Protein AF-A0A2V7RR80-F1 (afdb_monomer_lite)

Foldseek 3Di:
DPPPDDPDDDDDDDDDDDVVVLVVLCVVVVHPDSVRSVVVVVVVVVVVVVVVVVVVVVVVVDDDDDPPPPDD

Secondary structure (DSSP, 8-state):
------------------HHHHHHHHHHHT-SSHHHHHHHHHHHHHHHHHHHHHHHHHHHH-----TT----

pLDDT: mean 86.44, std 15.47, range [36.91, 98.0]

Structure (mmCIF, N/CA/C/O backbone):
data_AF-A0A2V7RR80-F1
#
_entry.id   AF-A0A2V7RR80-F1
#
loop_
_atom_site.group_PDB
_atom_site.id
_atom_site.type_symbol
_atom_site.label_atom_id
_atom_site.label_alt_id
_atom_site.label_comp_id
_atom_site.label_asym_id
_atom_site.label_entity_id
_atom_site.label_seq_id
_atom_site.pdbx_PDB_ins_code
_atom_site.Cartn_x
_atom_site.Cartn_y
_atom_site.Cartn_z
_atom_site.occupancy
_atom_site.B_iso_or_equiv
_atom_site.auth_seq_id
_atom_site.auth_comp_id
_atom_site.auth_asym_id
_atom_site.auth_atom_id
_atom_site.pdbx_PDB_model_num
ATOM 1 N N . MET A 1 1 ? -1.822 11.304 -18.155 1.00 36.91 1 MET A N 1
ATOM 2 C CA . MET A 1 1 ? -3.151 11.543 -17.553 1.00 36.91 1 MET A CA 1
ATOM 3 C C . MET A 1 1 ? -3.381 10.477 -16.496 1.00 36.91 1 MET A C 1
ATOM 5 O O . MET A 1 1 ? -3.567 9.326 -16.866 1.00 36.91 1 MET A O 1
ATOM 9 N N . ALA A 1 2 ? -3.315 10.814 -15.206 1.00 44.06 2 ALA A N 1
ATOM 10 C CA . ALA A 1 2 ? -3.773 9.891 -14.169 1.00 44.06 2 ALA A CA 1
ATOM 11 C C . ALA A 1 2 ? -5.281 9.697 -14.372 1.00 44.06 2 ALA A C 1
ATOM 13 O O . ALA A 1 2 ? -6.042 10.666 -14.296 1.00 44.06 2 ALA A O 1
ATOM 14 N N . ARG A 1 3 ? -5.715 8.484 -14.733 1.00 52.22 3 ARG A N 1
ATOM 15 C CA . ARG A 1 3 ? -7.144 8.173 -14.830 1.00 52.22 3 ARG A CA 1
ATOM 16 C C . ARG A 1 3 ? -7.759 8.470 -13.463 1.00 52.22 3 ARG A C 1
ATOM 18 O O . ARG A 1 3 ? -7.394 7.834 -12.479 1.00 52.22 3 ARG A O 1
ATOM 25 N N . ARG A 1 4 ? -8.689 9.431 -13.393 1.00 51.59 4 ARG A N 1
ATOM 26 C CA . ARG A 1 4 ? -9.599 9.536 -12.247 1.00 51.59 4 ARG A CA 1
ATOM 27 C C . ARG A 1 4 ? -10.286 8.182 -12.134 1.00 51.59 4 ARG A C 1
ATOM 29 O O . ARG A 1 4 ? -11.007 7.792 -13.053 1.00 51.59 4 ARG A O 1
ATOM 36 N N . ARG A 1 5 ? -10.008 7.449 -11.055 1.00 61.16 5 ARG A N 1
ATOM 37 C CA . ARG A 1 5 ? -10.690 6.185 -10.791 1.00 61.16 5 ARG A CA 1
ATOM 38 C C . ARG A 1 5 ? -12.192 6.489 -10.719 1.00 61.16 5 ARG A C 1
ATOM 40 O O . ARG A 1 5 ? -12.560 7.426 -10.004 1.00 61.16 5 ARG A O 1
ATOM 47 N N . PRO A 1 6 ? -13.045 5.802 -11.502 1.00 55.62 6 PRO A N 1
ATOM 48 C CA . PRO A 1 6 ? -14.489 5.983 -11.404 1.00 55.62 6 PRO A CA 1
ATOM 49 C C . PRO A 1 6 ? -14.878 5.794 -9.938 1.00 55.62 6 PRO A C 1
ATOM 51 O O . PRO A 1 6 ? -14.340 4.891 -9.298 1.00 55.62 6 PRO A O 1
ATOM 54 N N . GLY A 1 7 ? -15.728 6.683 -9.406 1.00 56.31 7 GLY A N 1
ATOM 55 C CA . GLY A 1 7 ? -16.067 6.721 -7.980 1.00 56.31 7 GLY A CA 1
ATOM 56 C C . GLY A 1 7 ? -16.326 5.310 -7.466 1.00 56.31 7 GLY A C 1
ATOM 57 O O . GLY A 1 7 ? -17.260 4.649 -7.926 1.00 56.31 7 GLY A O 1
ATOM 58 N N . SER A 1 8 ? -15.433 4.816 -6.607 1.00 66.31 8 SER A N 1
ATOM 59 C CA . SER A 1 8 ? -15.464 3.424 -6.186 1.00 66.31 8 SER A CA 1
ATOM 60 C C . SER A 1 8 ? -16.773 3.187 -5.443 1.00 66.31 8 SER A C 1
ATOM 62 O O . SER A 1 8 ? -17.105 3.855 -4.461 1.00 66.31 8 SER A O 1
ATOM 64 N N . ARG A 1 9 ? -17.583 2.254 -5.951 1.00 82.06 9 ARG A N 1
ATOM 65 C CA . ARG A 1 9 ? -18.789 1.833 -5.245 1.00 82.06 9 ARG A CA 1
ATOM 66 C C . ARG A 1 9 ? -18.343 1.019 -4.038 1.00 82.06 9 ARG A C 1
ATOM 68 O O . ARG A 1 9 ? -17.968 -0.141 -4.183 1.00 82.06 9 ARG A O 1
ATOM 75 N N . TRP A 1 10 ? -18.405 1.623 -2.857 1.00 82.12 10 TRP A N 1
ATOM 76 C CA . TRP A 1 10 ? -18.130 0.932 -1.604 1.00 82.12 10 TRP A CA 1
ATOM 77 C C . TRP A 1 10 ? -19.103 -0.232 -1.412 1.00 82.12 10 TRP A C 1
ATOM 79 O O . TRP A 1 10 ? -20.323 -0.055 -1.397 1.00 82.12 10 TRP A O 1
ATOM 89 N N . VAL A 1 11 ? -18.556 -1.436 -1.255 1.00 88.56 11 VAL A N 1
ATOM 90 C CA . VAL A 1 11 ? -19.315 -2.645 -0.928 1.00 88.56 11 VAL A CA 1
ATOM 91 C C . VAL A 1 11 ? -18.806 -3.162 0.405 1.00 88.56 11 VAL A C 1
ATOM 93 O O . VAL A 1 11 ? -17.623 -3.464 0.539 1.00 88.56 11 VAL A O 1
ATOM 96 N N . ARG A 1 12 ? -19.699 -3.294 1.389 1.00 90.19 12 ARG A N 1
ATOM 97 C CA . ARG A 1 12 ? -19.342 -3.884 2.683 1.00 90.19 12 ARG A CA 1
ATOM 98 C C . ARG A 1 12 ? -18.975 -5.354 2.502 1.00 90.19 12 ARG A C 1
ATOM 100 O O . ARG A 1 12 ? -19.676 -6.093 1.809 1.00 90.19 12 ARG A O 1
ATOM 107 N N . LYS A 1 13 ? -17.883 -5.768 3.137 1.00 87.50 13 LYS A N 1
ATOM 108 C CA . LYS A 1 13 ? -17.403 -7.149 3.167 1.00 87.50 13 LYS A CA 1
ATOM 109 C C . LYS A 1 13 ? -17.251 -7.567 4.624 1.00 87.50 13 LYS A C 1
ATOM 111 O O . LYS A 1 13 ? -16.683 -6.816 5.407 1.00 87.50 13 LYS A O 1
ATOM 116 N N . ASN A 1 14 ? -17.746 -8.753 4.961 1.00 91.94 14 ASN A N 1
ATOM 117 C CA . ASN A 1 14 ? -17.469 -9.400 6.240 1.00 91.94 14 ASN A CA 1
ATOM 118 C C . ASN A 1 14 ? -16.423 -10.484 5.974 1.00 91.94 14 ASN A C 1
ATOM 120 O O . ASN A 1 14 ? -16.685 -11.398 5.194 1.00 91.94 14 ASN A O 1
ATOM 124 N N . MET A 1 15 ? -15.240 -10.361 6.572 1.00 86.94 15 MET A N 1
ATOM 125 C CA . MET A 1 15 ? -14.146 -11.319 6.409 1.00 86.94 15 MET A CA 1
ATOM 126 C C . MET A 1 15 ? -13.414 -11.521 7.733 1.00 86.94 15 MET A C 1
ATOM 128 O O . MET A 1 15 ? -13.282 -10.585 8.518 1.00 86.94 15 MET A O 1
ATOM 132 N N . ALA A 1 16 ? -12.934 -12.740 7.967 1.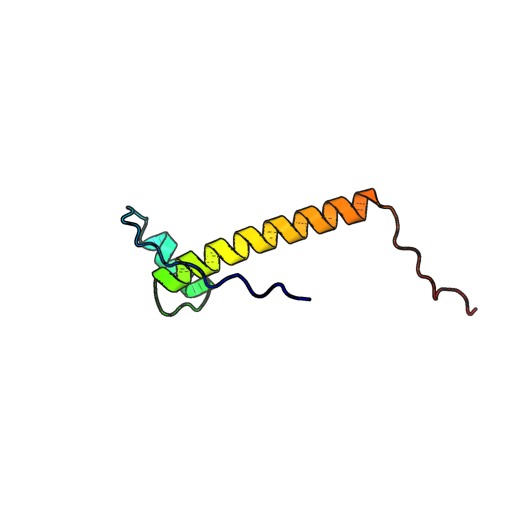00 94.12 16 ALA A N 1
ATOM 133 C CA . ALA A 1 16 ? -11.995 -13.008 9.047 1.00 94.12 16 ALA A CA 1
ATOM 134 C C . ALA A 1 16 ? -10.584 -12.622 8.582 1.00 94.12 16 ALA A C 1
ATOM 136 O O . ALA A 1 16 ? -10.146 -13.041 7.510 1.00 94.12 16 ALA A O 1
ATOM 137 N N . MET A 1 17 ? -9.876 -11.830 9.384 1.00 92.62 17 MET A N 1
ATOM 138 C CA . MET A 1 17 ? -8.508 -11.395 9.107 1.00 92.62 17 MET A CA 1
ATOM 139 C C . MET A 1 17 ? -7.653 -11.486 10.364 1.00 92.62 17 MET A C 1
ATOM 141 O O . MET A 1 17 ? -8.137 -11.356 11.485 1.00 92.62 17 MET A O 1
ATOM 145 N N . ASP A 1 18 ? -6.357 -11.696 10.158 1.00 97.12 18 ASP A N 1
ATOM 146 C CA . ASP A 1 18 ? -5.373 -11.634 11.230 1.00 97.12 18 ASP A CA 1
ATOM 147 C C . ASP A 1 18 ? -5.150 -10.173 11.645 1.00 97.12 18 ASP A C 1
ATOM 149 O O . ASP A 1 18 ? -4.607 -9.373 10.875 1.00 97.12 18 ASP A O 1
ATOM 153 N N . GLN A 1 19 ? -5.539 -9.841 12.877 1.00 97.06 19 GLN A N 1
ATOM 154 C CA . GLN A 1 19 ? -5.402 -8.498 13.438 1.00 97.06 19 GLN A CA 1
ATOM 155 C C . GLN A 1 19 ? -3.954 -7.999 13.414 1.00 97.06 19 GLN A C 1
ATOM 157 O O . GLN A 1 19 ? -3.715 -6.811 13.216 1.00 97.06 19 GLN A O 1
ATOM 162 N N . ARG A 1 20 ? -2.967 -8.891 13.569 1.00 97.88 20 ARG A N 1
ATOM 163 C CA . ARG A 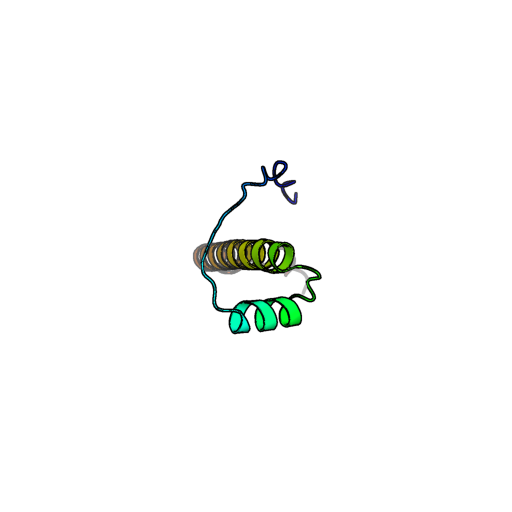1 20 ? -1.550 -8.498 13.566 1.00 97.88 20 ARG A CA 1
ATOM 164 C C . ARG A 1 20 ? -1.132 -7.965 12.202 1.00 97.88 20 ARG A C 1
ATOM 166 O O . ARG A 1 20 ? -0.408 -6.977 12.127 1.00 97.88 20 ARG A O 1
ATOM 173 N N . LYS A 1 21 ? -1.629 -8.578 11.123 1.00 96.94 21 LYS A N 1
ATOM 174 C CA . LYS A 1 21 ? -1.374 -8.114 9.753 1.00 96.94 21 LYS A CA 1
ATOM 175 C C . LYS A 1 21 ? -2.028 -6.761 9.493 1.00 96.94 21 LYS A C 1
ATOM 177 O O . LYS A 1 21 ? -1.406 -5.918 8.858 1.00 96.94 21 LYS A O 1
ATOM 182 N N . LEU A 1 22 ? -3.241 -6.542 10.009 1.00 96.88 22 LEU A N 1
ATOM 183 C CA . LEU A 1 22 ? -3.918 -5.245 9.910 1.00 96.88 22 LEU A CA 1
ATOM 184 C C . LEU A 1 22 ? -3.152 -4.150 10.642 1.00 96.88 22 LEU A C 1
ATOM 186 O O . LEU A 1 22 ? -2.920 -3.098 10.059 1.00 96.88 22 LEU A O 1
ATOM 190 N N . THR A 1 23 ? -2.712 -4.404 11.876 1.00 97.88 23 THR A N 1
ATOM 191 C CA . THR A 1 23 ? -1.927 -3.434 12.647 1.00 97.88 23 THR A CA 1
ATOM 192 C C . THR A 1 23 ? -0.632 -3.067 11.926 1.00 97.88 23 THR A C 1
ATOM 194 O O . THR A 1 23 ? -0.377 -1.885 11.714 1.00 97.88 23 THR A O 1
ATOM 197 N N . LEU A 1 24 ? 0.134 -4.060 11.460 1.00 98.00 24 LEU A N 1
ATOM 198 C CA . LEU A 1 24 ? 1.379 -3.817 10.724 1.00 98.00 24 LEU A CA 1
ATOM 199 C C . LEU A 1 24 ? 1.145 -3.029 9.432 1.00 98.00 24 LEU A C 1
ATOM 201 O O . LEU A 1 24 ? 1.858 -2.069 9.153 1.00 98.00 24 LEU A O 1
ATOM 205 N N . ALA A 1 25 ? 0.134 -3.409 8.648 1.00 97.56 25 ALA A N 1
ATOM 206 C CA . ALA A 1 25 ? -0.200 -2.694 7.422 1.00 97.56 25 ALA A CA 1
ATOM 207 C C . ALA A 1 25 ? -0.658 -1.258 7.717 1.00 97.56 25 ALA A C 1
ATOM 209 O O . ALA A 1 25 ? -0.303 -0.338 6.985 1.00 97.56 25 ALA A O 1
ATOM 210 N N . LYS A 1 26 ? -1.411 -1.046 8.800 1.00 97.94 26 LYS A N 1
ATOM 211 C CA . LYS A 1 26 ? -1.891 0.274 9.211 1.00 97.94 26 LYS A CA 1
ATOM 212 C C . LYS A 1 26 ? -0.739 1.197 9.595 1.00 97.94 26 LYS A C 1
ATOM 214 O O . LYS A 1 26 ? -0.728 2.343 9.157 1.00 97.94 26 LYS A O 1
ATOM 219 N N . GLU A 1 27 ? 0.223 0.694 10.368 1.00 97.81 27 GLU A N 1
ATOM 220 C CA . GLU A 1 27 ? 1.441 1.420 10.742 1.00 97.81 27 GLU A CA 1
ATOM 221 C C . GLU A 1 27 ? 2.298 1.739 9.515 1.00 97.81 27 GLU A C 1
ATOM 223 O O . GLU A 1 27 ? 2.668 2.892 9.309 1.00 97.81 27 GLU A O 1
ATOM 228 N N . PHE A 1 28 ? 2.547 0.742 8.661 1.00 97.69 28 PHE A N 1
ATOM 229 C CA . PHE A 1 28 ? 3.347 0.908 7.448 1.00 97.69 28 PHE A CA 1
ATOM 230 C C . PHE A 1 28 ? 2.743 1.930 6.477 1.00 97.69 28 PHE A C 1
ATOM 232 O O . PHE A 1 28 ? 3.464 2.726 5.880 1.00 97.69 28 PHE A O 1
ATOM 239 N N . LEU A 1 29 ? 1.417 1.920 6.325 1.00 96.62 29 LEU A N 1
ATOM 240 C CA . LEU A 1 29 ? 0.700 2.813 5.414 1.00 96.62 29 LEU A CA 1
ATOM 241 C C . LEU A 1 29 ? 0.315 4.156 6.055 1.00 96.62 29 LEU A C 1
ATOM 243 O O . LEU A 1 29 ? -0.223 5.015 5.361 1.00 96.62 29 LEU A O 1
ATOM 247 N N . GLY A 1 30 ? 0.538 4.347 7.362 1.00 96.81 30 GLY A N 1
ATOM 248 C CA . GLY A 1 30 ? 0.096 5.545 8.087 1.00 96.81 30 GLY A CA 1
ATOM 249 C C . GLY A 1 30 ? -1.425 5.758 8.058 1.00 96.81 30 GLY A C 1
ATOM 250 O O . GLY A 1 30 ? -1.900 6.893 8.112 1.00 96.81 30 GLY A O 1
ATOM 251 N N . ALA A 1 31 ? -2.201 4.679 7.932 1.00 96.81 31 ALA A N 1
ATOM 252 C CA . ALA A 1 31 ? -3.649 4.738 7.752 1.00 96.81 31 ALA A CA 1
ATOM 253 C C . ALA A 1 31 ? -4.385 4.968 9.085 1.00 96.81 31 ALA A C 1
ATOM 255 O O . ALA A 1 31 ? -3.985 4.489 10.147 1.00 96.81 31 ALA A O 1
ATOM 256 N N . ARG A 1 32 ? -5.526 5.663 9.049 1.00 95.12 32 ARG A N 1
ATOM 257 C CA . ARG A 1 32 ? -6.325 5.999 10.241 1.00 95.12 32 ARG A CA 1
ATOM 258 C C . ARG A 1 32 ? -7.291 4.883 10.616 1.00 95.12 32 ARG A C 1
ATOM 260 O O . ARG A 1 32 ? -7.543 4.657 11.802 1.00 95.12 32 ARG A O 1
ATOM 267 N N . THR A 1 33 ? -7.800 4.145 9.631 1.00 95.69 33 THR A N 1
ATOM 268 C CA . THR A 1 33 ? -8.780 3.060 9.828 1.00 95.69 33 THR A CA 1
ATOM 269 C C . THR A 1 33 ? -8.359 1.774 9.127 1.00 95.69 33 THR A C 1
ATOM 271 O O . THR A 1 33 ? -7.628 1.827 8.146 1.00 95.69 33 THR A O 1
ATOM 274 N N . GLU A 1 34 ? -8.855 0.626 9.595 1.00 95.00 34 GLU A N 1
ATOM 275 C CA . GLU A 1 34 ? -8.596 -0.670 8.947 1.00 95.00 34 GLU A CA 1
ATOM 276 C C . GLU A 1 34 ? -9.146 -0.717 7.517 1.00 95.00 34 GLU A C 1
ATOM 278 O O . GLU A 1 34 ? -8.491 -1.243 6.625 1.00 95.00 34 GLU A O 1
ATOM 283 N N . THR A 1 35 ? -10.308 -0.103 7.267 1.00 93.88 35 THR A N 1
ATOM 284 C CA . THR A 1 35 ? -10.861 0.028 5.912 1.00 93.88 35 THR A CA 1
ATOM 285 C C . THR A 1 35 ? -9.912 0.793 4.991 1.00 93.88 35 THR A C 1
ATOM 287 O O . THR A 1 35 ? -9.637 0.333 3.890 1.00 93.88 35 THR A O 1
ATOM 290 N N . GLU A 1 36 ? -9.381 1.931 5.446 1.00 94.62 36 GLU A N 1
ATOM 291 C CA . GLU A 1 36 ? -8.393 2.725 4.698 1.00 94.62 36 GLU A CA 1
ATOM 292 C C . GLU A 1 36 ? -7.090 1.946 4.492 1.00 94.62 36 GLU A C 1
ATOM 294 O O . GLU A 1 36 ? -6.504 2.014 3.415 1.00 94.62 36 GLU A O 1
ATOM 299 N N . THR A 1 37 ? -6.663 1.159 5.486 1.00 96.81 37 THR A N 1
ATOM 300 C CA . THR A 1 37 ? -5.507 0.261 5.366 1.00 96.81 37 THR A CA 1
ATOM 301 C C . THR A 1 37 ? -5.711 -0.759 4.251 1.00 96.81 37 THR A C 1
ATOM 303 O O . THR A 1 37 ? -4.846 -0.898 3.392 1.00 96.81 37 THR A O 1
ATOM 306 N N . VAL A 1 38 ? -6.845 -1.463 4.247 1.00 94.81 38 VAL A N 1
ATOM 307 C CA . VAL A 1 38 ? -7.136 -2.504 3.253 1.00 94.81 38 VAL A CA 1
ATOM 308 C C . VAL A 1 38 ? -7.292 -1.900 1.858 1.00 94.81 38 VAL A C 1
ATOM 310 O O . VAL A 1 38 ? -6.705 -2.418 0.913 1.00 94.81 38 VAL A O 1
ATOM 313 N N . ASP A 1 39 ? -8.023 -0.793 1.728 1.00 94.38 39 ASP A N 1
ATOM 314 C CA . ASP A 1 39 ? -8.228 -0.104 0.448 1.00 94.38 39 ASP A CA 1
ATOM 315 C C . ASP A 1 39 ? -6.892 0.375 -0.149 1.00 94.38 39 ASP A C 1
ATOM 317 O O . ASP A 1 39 ? -6.536 0.017 -1.272 1.00 94.38 39 ASP A O 1
ATOM 321 N N . THR A 1 40 ? -6.075 1.062 0.657 1.00 95.50 40 THR A N 1
ATOM 322 C CA . THR A 1 40 ? -4.758 1.566 0.232 1.00 95.50 40 THR A CA 1
ATOM 323 C C . THR A 1 40 ? -3.783 0.430 -0.087 1.00 95.50 40 THR A C 1
ATOM 325 O O . THR A 1 40 ? -3.015 0.519 -1.045 1.00 95.50 40 THR A O 1
ATOM 328 N N . ALA A 1 41 ? -3.797 -0.659 0.688 1.00 96.62 41 ALA A N 1
ATOM 329 C CA . ALA A 1 41 ? -2.939 -1.813 0.426 1.00 96.62 41 ALA A CA 1
ATOM 330 C C . ALA A 1 41 ? -3.269 -2.472 -0.922 1.00 96.62 41 ALA A C 1
ATOM 332 O O . ALA A 1 41 ? -2.362 -2.812 -1.683 1.00 96.62 41 ALA A O 1
ATOM 333 N N . LEU A 1 42 ? -4.559 -2.631 -1.235 1.00 95.31 42 LEU A N 1
ATOM 334 C CA . LEU A 1 42 ? -5.004 -3.193 -2.512 1.00 95.31 42 LEU A CA 1
ATOM 335 C C 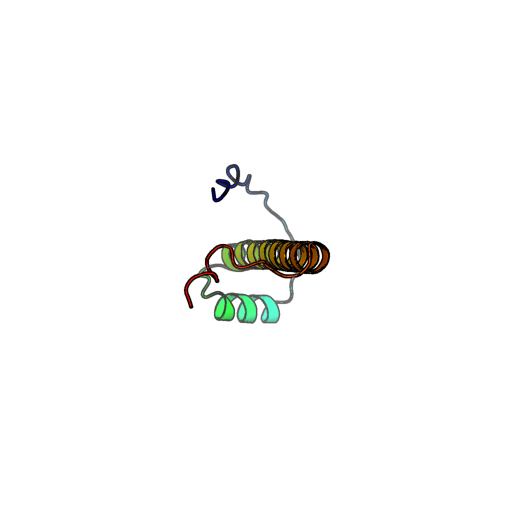. LEU A 1 42 ? -4.634 -2.283 -3.686 1.00 95.31 42 LEU A C 1
ATOM 337 O O . LEU A 1 42 ? -4.207 -2.769 -4.734 1.00 95.31 42 LEU A O 1
ATOM 341 N N . ASP A 1 43 ? -4.724 -0.971 -3.492 1.00 95.50 43 ASP A N 1
ATOM 342 C CA . ASP A 1 43 ? -4.289 0.009 -4.478 1.00 95.50 43 ASP A CA 1
ATOM 343 C C . ASP A 1 43 ? -2.793 -0.053 -4.771 1.00 95.50 43 ASP A C 1
ATOM 345 O O . ASP A 1 43 ? -2.388 -0.003 -5.935 1.00 95.50 43 ASP A O 1
ATOM 349 N N . LEU A 1 44 ? -1.976 -0.182 -3.726 1.00 96.75 44 LEU A N 1
ATOM 350 C CA . LEU A 1 44 ? -0.529 -0.282 -3.855 1.00 96.75 44 LEU A CA 1
ATOM 351 C C . LEU A 1 44 ? -0.123 -1.566 -4.586 1.00 96.75 44 LEU A C 1
ATOM 353 O O . LEU A 1 44 ? 0.745 -1.519 -5.455 1.00 96.75 44 LEU A O 1
ATOM 357 N N . LEU A 1 45 ? -0.786 -2.690 -4.296 1.00 96.94 45 LEU A N 1
ATOM 358 C CA . LEU A 1 45 ? -0.558 -3.952 -5.006 1.00 96.94 45 LEU A CA 1
ATOM 359 C C . LEU A 1 45 ? -0.930 -3.855 -6.491 1.00 96.94 45 LEU A C 1
ATOM 361 O O . LEU A 1 45 ? -0.177 -4.329 -7.343 1.00 96.94 45 LEU A O 1
ATOM 365 N N . ALA A 1 46 ? -2.057 -3.217 -6.819 1.00 95.94 46 ALA A N 1
ATOM 366 C CA . ALA A 1 46 ? -2.452 -2.994 -8.209 1.00 95.94 46 ALA A CA 1
ATOM 367 C C . ALA A 1 46 ? -1.436 -2.109 -8.947 1.00 95.94 46 ALA A C 1
ATOM 369 O O . ALA A 1 46 ? -1.003 -2.445 -10.048 1.00 95.94 46 ALA A O 1
ATOM 370 N N . PHE A 1 47 ? -0.998 -1.017 -8.31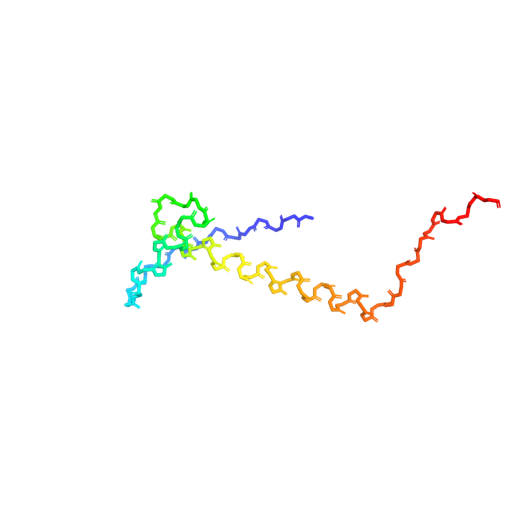5 1.00 95.62 47 PHE A N 1
ATOM 371 C CA . PHE A 1 47 ? 0.029 -0.140 -8.871 1.00 95.62 47 PHE A CA 1
ATOM 372 C C . PHE A 1 47 ? 1.362 -0.871 -9.081 1.00 95.62 47 PHE A C 1
ATOM 374 O O . PHE A 1 47 ? 1.975 -0.741 -10.137 1.00 95.62 47 PHE A O 1
ATOM 381 N N . GLN A 1 48 ? 1.796 -1.680 -8.113 1.00 97.25 48 GLN A N 1
ATOM 382 C CA . GLN A 1 48 ? 3.018 -2.474 -8.222 1.00 97.25 48 GLN A CA 1
ATOM 383 C C . GLN A 1 48 ? 2.966 -3.423 -9.430 1.00 97.25 48 GLN A C 1
ATOM 385 O O . GLN A 1 48 ? 3.945 -3.523 -10.170 1.00 97.25 48 GLN A O 1
ATOM 390 N N . ALA A 1 49 ? 1.824 -4.074 -9.668 1.00 97.38 49 ALA A N 1
ATOM 391 C CA . ALA A 1 49 ? 1.633 -4.925 -10.839 1.00 97.38 49 ALA A CA 1
ATOM 392 C C . ALA A 1 49 ? 1.717 -4.134 -12.159 1.00 97.38 49 ALA A C 1
ATOM 394 O O . ALA A 1 49 ? 2.371 -4.583 -13.100 1.00 97.38 49 ALA A O 1
ATOM 395 N N . GLU A 1 50 ? 1.111 -2.942 -12.224 1.00 97.38 50 GLU A N 1
ATOM 396 C CA . GLU A 1 50 ? 1.206 -2.061 -13.397 1.00 97.38 50 GLU A CA 1
ATOM 397 C C . GLU A 1 50 ? 2.648 -1.603 -13.667 1.00 97.38 50 GLU A C 1
ATOM 399 O O . GLU A 1 50 ? 3.081 -1.587 -14.820 1.00 97.38 50 GLU A O 1
ATOM 404 N N . VAL A 1 51 ? 3.410 -1.270 -12.618 1.00 97.44 51 VAL A N 1
ATOM 405 C CA . VAL A 1 51 ? 4.823 -0.879 -12.740 1.00 97.44 51 VAL A CA 1
ATOM 406 C C . VAL A 1 51 ? 5.648 -2.018 -13.326 1.00 97.44 51 VAL A C 1
ATOM 408 O O . VAL A 1 51 ? 6.372 -1.791 -14.293 1.00 97.44 51 VAL A O 1
ATOM 411 N N . PHE A 1 52 ? 5.525 -3.235 -12.790 1.00 97.69 52 PHE A N 1
ATOM 412 C CA . PHE A 1 52 ? 6.265 -4.383 -13.320 1.00 97.69 52 PHE A CA 1
ATOM 413 C C . PHE A 1 52 ? 5.908 -4.672 -14.775 1.00 97.69 52 PHE A C 1
ATOM 415 O O . PHE A 1 52 ? 6.808 -4.791 -15.600 1.00 97.69 52 PHE A O 1
ATOM 422 N N . ALA A 1 53 ? 4.619 -4.662 -15.120 1.00 96.06 53 ALA A N 1
ATOM 423 C CA . ALA A 1 53 ? 4.192 -4.838 -16.504 1.00 96.06 53 ALA A CA 1
ATOM 424 C C . ALA A 1 53 ? 4.786 -3.765 -17.439 1.00 96.06 53 ALA A C 1
ATOM 426 O O . ALA A 1 53 ? 5.189 -4.063 -18.564 1.00 96.06 53 ALA A O 1
ATOM 427 N N . GLY A 1 54 ? 4.874 -2.515 -16.976 1.00 95.00 54 GLY A N 1
ATOM 428 C CA . GLY A 1 54 ? 5.517 -1.432 -17.719 1.00 95.00 54 GLY A CA 1
ATOM 429 C C . GLY A 1 54 ? 7.024 -1.634 -17.900 1.00 95.00 54 GLY A C 1
ATOM 430 O O . GLY A 1 54 ? 7.548 -1.373 -18.984 1.00 95.00 54 GLY A O 1
ATOM 431 N N . LEU A 1 55 ? 7.719 -2.119 -16.867 1.00 94.94 55 LEU A N 1
ATOM 432 C CA . LEU A 1 55 ? 9.148 -2.437 -16.931 1.00 94.94 55 LEU A CA 1
ATOM 433 C C . LEU A 1 55 ? 9.429 -3.602 -17.885 1.00 94.94 55 LEU A C 1
ATOM 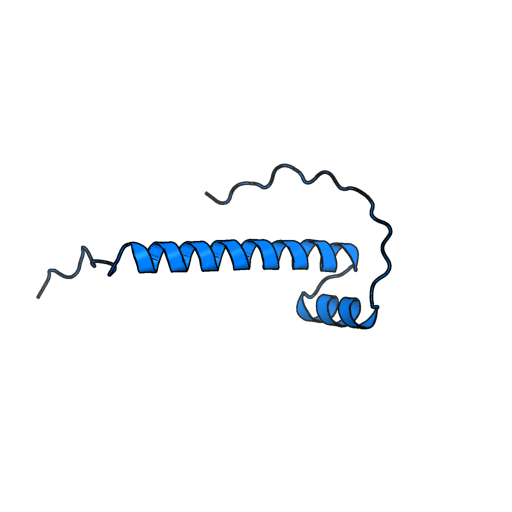435 O O . LEU A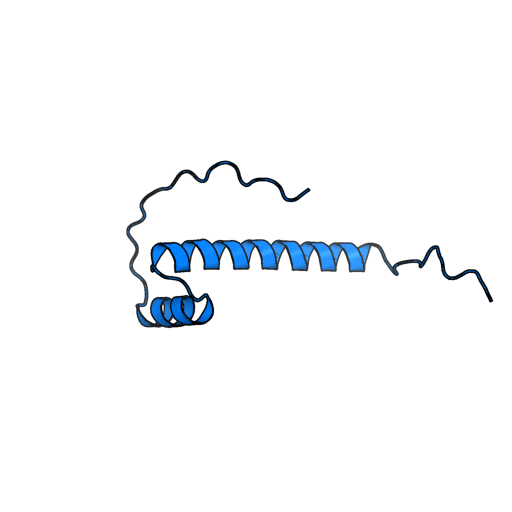 1 55 ? 10.351 -3.507 -18.694 1.00 94.94 55 LEU A O 1
ATOM 439 N N . ASP A 1 56 ? 8.606 -4.649 -17.855 1.00 95.19 56 ASP A N 1
ATOM 440 C CA . ASP A 1 56 ? 8.712 -5.783 -18.776 1.00 95.19 56 ASP A CA 1
ATOM 441 C C . ASP A 1 56 ? 8.496 -5.340 -20.229 1.00 95.19 56 ASP A C 1
ATOM 443 O O . ASP A 1 56 ? 9.262 -5.701 -21.126 1.00 95.19 56 ASP A O 1
ATOM 447 N N . ALA A 1 57 ? 7.495 -4.487 -20.468 1.00 93.94 57 ALA A N 1
ATOM 448 C CA . ALA A 1 57 ? 7.246 -3.914 -21.788 1.00 93.94 57 ALA A CA 1
ATOM 449 C C . ALA A 1 57 ? 8.417 -3.042 -22.272 1.00 93.94 57 ALA A C 1
ATOM 451 O O . ALA A 1 57 ? 8.781 -3.090 -23.449 1.00 93.94 57 ALA A O 1
ATOM 452 N N . LEU A 1 58 ? 9.032 -2.265 -21.374 1.00 92.00 58 LEU A N 1
ATOM 453 C CA . LEU A 1 58 ? 10.210 -1.460 -21.688 1.00 92.00 58 LEU A CA 1
ATOM 454 C C . LEU A 1 58 ? 11.418 -2.338 -22.037 1.00 92.00 58 LEU A C 1
ATOM 456 O O . LEU A 1 58 ? 12.098 -2.068 -23.025 1.00 92.00 58 LEU A O 1
ATOM 460 N N . ALA A 1 59 ? 11.661 -3.403 -21.270 1.00 90.31 59 ALA A N 1
ATOM 461 C CA . ALA A 1 59 ? 12.724 -4.362 -21.555 1.00 90.31 59 ALA A CA 1
ATOM 462 C C . ALA A 1 59 ? 12.526 -5.035 -22.924 1.00 90.31 59 ALA A C 1
ATOM 464 O O . ALA A 1 59 ? 13.479 -5.165 -23.694 1.00 90.31 59 ALA A O 1
ATOM 465 N N . ALA A 1 60 ? 11.283 -5.389 -23.266 1.00 91.62 60 ALA A N 1
ATOM 466 C CA . ALA A 1 60 ? 10.936 -5.968 -24.562 1.00 91.62 60 ALA A CA 1
ATOM 467 C C . ALA A 1 60 ? 11.097 -4.984 -25.739 1.00 91.62 60 ALA A C 1
ATOM 469 O O . ALA A 1 60 ? 11.409 -5.404 -26.852 1.00 91.62 60 ALA A O 1
ATOM 470 N N . ALA A 1 61 ? 10.914 -3.678 -25.514 1.00 89.75 61 ALA A N 1
ATOM 471 C CA . ALA A 1 61 ? 11.061 -2.647 -26.546 1.00 89.75 61 ALA A CA 1
ATOM 472 C C . ALA A 1 61 ? 12.528 -2.341 -26.920 1.00 89.75 61 ALA A C 1
ATOM 474 O O . ALA A 1 61 ? 12.782 -1.682 -27.933 1.00 89.75 61 ALA A O 1
ATOM 475 N N . GLY A 1 62 ? 13.495 -2.834 -26.138 1.00 83.56 62 GLY A N 1
ATOM 476 C CA . GLY A 1 62 ? 14.925 -2.621 -26.354 1.00 83.56 62 GLY A CA 1
ATOM 477 C C . GLY A 1 62 ? 15.455 -1.294 -25.780 1.00 83.56 62 GLY A C 1
ATOM 478 O O . GLY A 1 62 ? 14.728 -0.558 -25.115 1.00 83.56 62 GLY A O 1
ATOM 479 N N . PRO A 1 63 ? 16.748 -0.974 -25.997 1.00 80.62 63 PRO A N 1
ATOM 480 C CA . PRO A 1 63 ? 17.404 0.170 -25.365 1.00 80.62 63 PRO A CA 1
ATOM 481 C C . PRO A 1 63 ? 16.705 1.499 -25.665 1.00 80.62 63 PRO A C 1
ATOM 483 O O . PRO A 1 63 ? 16.405 1.806 -26.824 1.00 80.62 63 PRO A O 1
ATOM 486 N N . ILE A 1 64 ? 16.526 2.332 -24.635 1.00 75.69 64 ILE A N 1
ATOM 487 C CA . ILE A 1 64 ? 16.049 3.706 -24.809 1.00 75.69 64 ILE A CA 1
ATOM 488 C C . ILE A 1 64 ? 17.114 4.473 -25.592 1.00 75.69 64 ILE A C 1
ATOM 490 O O . ILE A 1 64 ? 18.195 4.768 -25.085 1.00 75.69 64 ILE A O 1
ATOM 494 N N . ARG A 1 65 ? 16.815 4.795 -26.852 1.00 77.94 65 ARG A N 1
ATOM 495 C CA . ARG A 1 65 ? 17.681 5.646 -27.669 1.00 77.94 65 ARG A CA 1
ATOM 496 C C . ARG A 1 65 ? 17.510 7.089 -27.219 1.00 77.94 65 ARG A C 1
ATOM 498 O O . ARG A 1 65 ? 16.448 7.676 -27.433 1.00 77.94 65 ARG A O 1
ATOM 505 N N . ASP A 1 66 ? 18.554 7.654 -26.623 1.00 78.38 66 ASP A N 1
ATOM 506 C CA . ASP A 1 66 ? 18.606 9.083 -26.345 1.00 78.38 66 ASP A CA 1
ATOM 507 C C . ASP A 1 66 ? 18.594 9.856 -27.673 1.00 78.38 66 ASP A C 1
ATOM 509 O O . ASP A 1 66 ? 19.510 9.763 -28.489 1.00 78.38 66 ASP A O 1
ATOM 513 N N . ARG A 1 67 ? 17.515 10.607 -27.915 1.00 69.81 67 ARG A N 1
ATOM 514 C CA . ARG A 1 67 ? 17.365 11.428 -29.126 1.00 69.81 67 ARG A CA 1
ATOM 515 C C . ARG A 1 67 ? 18.203 12.708 -29.077 1.00 69.81 67 ARG A C 1
ATOM 517 O O . ARG A 1 67 ? 18.291 13.397 -30.090 1.00 69.81 67 ARG A O 1
ATOM 524 N N . TYR A 1 68 ? 18.813 13.014 -27.934 1.00 74.06 68 TYR A N 1
ATOM 525 C CA . TYR A 1 68 ? 19.612 14.213 -27.707 1.00 74.06 68 TYR A CA 1
ATOM 526 C C . TYR A 1 68 ? 21.113 13.934 -27.593 1.00 74.06 68 TYR A C 1
ATOM 528 O O . TYR A 1 68 ? 21.885 14.887 -27.501 1.00 74.06 68 TYR A O 1
ATOM 536 N N . SER A 1 69 ? 21.562 12.680 -27.716 1.00 72.06 69 SER A N 1
ATOM 537 C CA . SER A 1 69 ? 22.982 12.308 -27.604 1.00 72.06 69 SER A CA 1
ATOM 538 C C . SER A 1 69 ? 23.865 12.770 -28.780 1.00 72.06 69 SER A C 1
ATOM 540 O O . SER A 1 69 ? 24.955 12.237 -28.984 1.00 72.06 69 SER A O 1
ATOM 542 N N . ARG A 1 70 ? 23.427 13.749 -29.583 1.00 65.50 70 ARG A N 1
ATOM 543 C CA . ARG A 1 70 ? 24.225 14.363 -30.651 1.00 65.50 70 ARG A CA 1
ATOM 544 C C . ARG A 1 70 ? 24.460 15.843 -30.355 1.00 65.50 70 ARG A C 1
ATOM 546 O O . ARG A 1 70 ? 23.760 16.714 -30.869 1.00 65.50 70 ARG A O 1
ATOM 553 N N . ARG A 1 71 ? 25.488 16.106 -29.551 1.00 54.88 71 ARG A N 1
ATOM 554 C CA . ARG A 1 71 ? 26.347 17.294 -29.649 1.00 54.88 71 ARG A CA 1
ATOM 555 C C . ARG A 1 71 ? 27.649 17.019 -28.891 1.00 54.88 71 ARG A C 1
ATOM 557 O O . ARG A 1 71 ? 27.728 17.218 -27.685 1.00 54.88 71 ARG A O 1
ATOM 564 N N . GLY A 1 72 ? 28.620 16.507 -29.634 1.00 53.53 72 GLY A N 1
ATOM 565 C CA . GLY A 1 72 ? 30.037 16.409 -29.311 1.00 53.53 72 GLY A CA 1
ATOM 566 C C . GLY A 1 72 ? 30.780 16.547 -30.624 1.00 53.53 72 GLY A C 1
ATOM 567 O O . GLY A 1 72 ? 30.358 15.838 -31.568 1.00 53.53 72 GLY A O 1
#

Sequence (72 aa):
MARRRPGSRWVRKNMAMDQRKLTLAKEFLGARTETETVDTALDLLAFQAEVFAGLDALAAAGPIRDRYSRRG

Radius of gyration: 19.3 Å; chains: 1; bounding box: 49×30×44 Å